Protein AF-A0AAU4YZQ5-F1 (afdb_monomer)

Mean predicted aligned error: 8.28 Å

pLDDT: mean 87.19, std 18.31, range [37.22, 98.5]

Secondary structure (DSSP, 8-state):
-HHHHHHHHHHHHHH---HHHHHHHHHHHHHHHTT-TT-S------HHHHHHSPEEETTEEGGGSPPP-----------HHHHTTSTTGGG-----------------S-S-----------

Nearest PDB structures (foldseek):
  7yvy-assembly2_B  TM=9.572E-01  e=3.271E-02  Pyrococcus furiosus COM1
  7yvy-assembly1_A  TM=9.585E-01  e=4.392E-02  Pyrococcus furiosus COM1
  4u4e-assembly1_A  TM=8.849E-01  e=1.925E-02  Sphaerobacter thermophilus DSM 20745
  5ab7-assembly2_D  TM=9.435E-01  e=1.002E-01  Trypanosoma brucei brucei

Solvent-accessible surface area (backbone atoms only — not comparable to full-atom values): 8198 Å² total; per-residue (Å²): 112,64,69,62,22,49,53,49,51,44,44,24,72,76,68,68,53,50,65,65,63,59,37,47,56,32,26,54,51,24,56,53,18,57,79,37,94,84,42,92,63,63,52,74,46,56,57,66,62,39,71,70,35,62,72,73,40,79,80,39,22,52,70,68,49,86,76,93,78,90,86,88,87,87,82,90,84,76,59,72,81,71,34,76,82,41,91,66,41,93,72,61,78,85,81,87,80,87,87,89,85,79,84,72,92,70,71,74,81,69,93,68,94,68,85,82,80,87,74,86,77,128

Foldseek 3Di:
DVVVQLVVVLCCVVPVDDLLNLLVVLQVVQVVQLVPPPRPHNHRDDSVNQCPADDPDPPGHPSSDDDDDDDDDDDDDDDLVVLVPDPCSVVDDDDPDDDDDDDDPPPSDPPDDDDPPDDPDD

Structure (mmCIF, N/CA/C/O backbone):
data_AF-A0AAU4YZQ5-F1
#
_entry.id   AF-A0AAU4YZQ5-F1
#
loop_
_atom_site.group_PDB
_atom_site.id
_atom_site.type_symbol
_atom_site.label_atom_id
_atom_site.label_alt_id
_atom_site.label_comp_id
_atom_site.label_asym_id
_atom_site.label_entity_id
_atom_site.label_seq_id
_atom_site.pdbx_PDB_ins_code
_atom_site.Cartn_x
_atom_site.Cartn_y
_atom_site.Cartn_z
_atom_site.occupancy
_atom_site.B_iso_or_equiv
_atom_site.auth_seq_id
_atom_site.auth_comp_id
_atom_site.auth_asym_id
_atom_site.auth_atom_id
_atom_site.pdbx_PDB_model_num
ATOM 1 N N . MET A 1 1 ? -11.279 12.240 6.510 1.00 84.50 1 MET A N 1
ATOM 2 C CA . MET A 1 1 ? -11.213 10.755 6.435 1.00 84.50 1 MET A CA 1
ATOM 3 C C . MET A 1 1 ? -12.602 10.106 6.417 1.00 84.50 1 MET A C 1
ATOM 5 O O . MET A 1 1 ? -12.716 8.888 6.306 1.00 84.50 1 MET A O 1
ATOM 9 N N . ASP A 1 2 ? -13.670 10.903 6.451 1.00 89.44 2 ASP A N 1
ATOM 10 C CA . ASP A 1 2 ? -15.034 10.449 6.745 1.00 89.44 2 ASP A CA 1
ATOM 11 C C . ASP A 1 2 ? -15.657 9.592 5.644 1.00 89.44 2 ASP A C 1
ATOM 13 O O . ASP A 1 2 ? -16.392 8.651 5.939 1.00 89.44 2 ASP A O 1
ATOM 17 N N . ILE A 1 3 ? -15.309 9.856 4.380 1.00 91.31 3 ILE A N 1
ATOM 18 C CA . ILE A 1 3 ? -15.759 9.049 3.237 1.00 91.31 3 ILE A CA 1
ATOM 19 C C . ILE A 1 3 ? -15.253 7.606 3.371 1.00 91.31 3 ILE A C 1
ATOM 21 O O . ILE A 1 3 ? -16.045 6.669 3.308 1.00 91.31 3 ILE A O 1
ATOM 25 N N . TYR A 1 4 ? -13.954 7.411 3.617 1.00 94.12 4 TYR A N 1
ATOM 26 C CA . TYR A 1 4 ? -13.370 6.075 3.774 1.00 94.12 4 TYR A CA 1
ATOM 27 C C . TYR A 1 4 ? -13.879 5.364 5.026 1.00 94.12 4 TYR A C 1
ATOM 29 O O . TYR A 1 4 ? -14.185 4.175 4.965 1.00 94.12 4 TYR A O 1
ATOM 37 N N . ALA A 1 5 ? -14.045 6.089 6.134 1.00 95.88 5 ALA A N 1
ATOM 38 C CA . ALA A 1 5 ? -14.651 5.537 7.340 1.00 95.88 5 ALA A CA 1
ATOM 39 C C . ALA A 1 5 ? -16.102 5.081 7.086 1.00 95.88 5 ALA A C 1
ATOM 41 O O . ALA A 1 5 ? -16.489 3.991 7.498 1.00 95.88 5 ALA A O 1
ATOM 42 N N . SER A 1 6 ? -16.893 5.859 6.337 1.00 94.56 6 SER A N 1
ATOM 43 C CA . SER A 1 6 ? -18.257 5.489 5.934 1.00 94.56 6 SER A CA 1
ATOM 44 C C . SER A 1 6 ? -18.291 4.225 5.069 1.00 94.56 6 SER A C 1
ATOM 46 O O . SER A 1 6 ? -19.087 3.320 5.323 1.00 94.56 6 SER A O 1
ATOM 48 N N . LEU A 1 7 ? -17.383 4.113 4.094 1.00 93.75 7 LEU A N 1
ATOM 49 C CA . LEU A 1 7 ? -17.258 2.918 3.257 1.00 93.75 7 LEU A CA 1
ATOM 50 C C . LEU A 1 7 ? -16.828 1.689 4.066 1.00 93.75 7 LEU A C 1
ATOM 52 O O . LEU A 1 7 ? -17.385 0.611 3.861 1.00 93.75 7 LEU A O 1
ATOM 56 N N . ALA A 1 8 ? -15.894 1.850 5.007 1.00 95.88 8 ALA A N 1
ATOM 57 C CA . ALA A 1 8 ? -15.487 0.782 5.912 1.00 95.88 8 ALA A CA 1
ATOM 58 C C . ALA A 1 8 ? -16.683 0.288 6.734 1.00 95.88 8 ALA A C 1
ATOM 60 O O . ALA A 1 8 ? -16.972 -0.902 6.724 1.00 95.88 8 ALA A O 1
ATOM 61 N N . ARG A 1 9 ? -17.458 1.193 7.346 1.00 96.06 9 ARG A N 1
ATOM 62 C CA . ARG A 1 9 ? -18.673 0.826 8.093 1.00 96.06 9 ARG A CA 1
ATOM 63 C C . ARG A 1 9 ? -19.710 0.118 7.229 1.00 96.06 9 ARG A C 1
ATOM 65 O O . ARG A 1 9 ? -20.263 -0.884 7.662 1.00 96.06 9 ARG A O 1
ATOM 72 N N . ALA A 1 10 ? -19.953 0.595 6.009 1.00 94.56 10 ALA A N 1
ATOM 73 C CA . ALA A 1 10 ? -20.874 -0.063 5.083 1.00 94.56 10 ALA A CA 1
ATOM 74 C C . ALA A 1 10 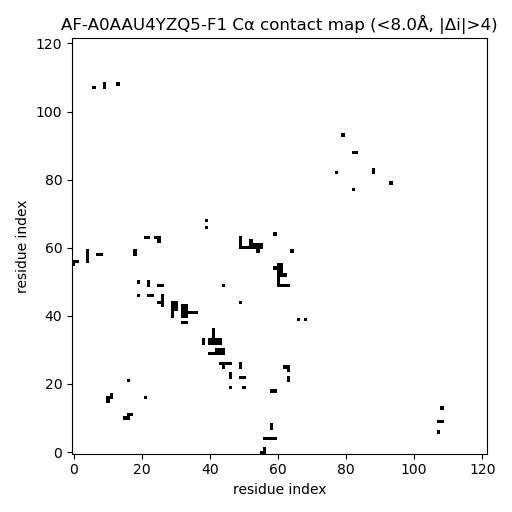? -20.406 -1.488 4.729 1.00 94.56 10 ALA A C 1
ATOM 76 O O . ALA A 1 10 ? -21.221 -2.404 4.629 1.00 94.56 10 ALA A O 1
ATOM 77 N N . HIS A 1 11 ? -19.094 -1.693 4.580 1.00 95.88 11 HIS A N 1
ATOM 78 C CA . HIS A 1 11 ? -18.507 -3.014 4.368 1.00 95.88 11 HIS A CA 1
ATOM 79 C C . HIS A 1 11 ? -18.647 -3.908 5.608 1.00 95.88 11 HIS A C 1
ATOM 81 O O . HIS A 1 11 ? -19.071 -5.054 5.484 1.00 95.88 11 HIS A O 1
ATOM 87 N N . MET A 1 12 ? -18.361 -3.382 6.804 1.00 97.19 12 MET A N 1
ATOM 88 C CA . MET A 1 12 ? -18.548 -4.091 8.076 1.00 97.19 12 MET A CA 1
ATOM 89 C C . MET A 1 12 ? -20.010 -4.511 8.270 1.00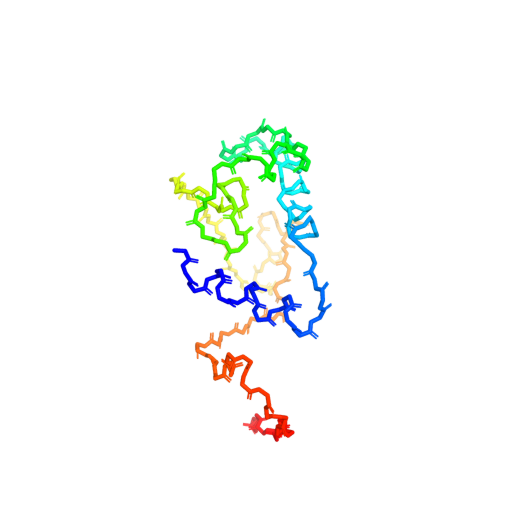 97.19 12 MET A C 1
ATOM 91 O O . MET A 1 12 ? -20.272 -5.656 8.609 1.00 97.19 12 MET A O 1
ATOM 95 N N . GLN A 1 13 ? -20.970 -3.627 7.983 1.00 96.56 13 GLN A N 1
ATOM 96 C CA . GLN A 1 13 ? -22.402 -3.937 8.058 1.00 96.56 13 GLN A CA 1
ATOM 97 C C . GLN A 1 13 ? -22.818 -5.024 7.064 1.00 96.56 13 GLN A C 1
ATOM 99 O O . GLN A 1 13 ? -23.615 -5.894 7.400 1.00 96.56 13 GLN A O 1
ATOM 104 N N . LYS A 1 14 ? -22.297 -4.975 5.834 1.00 95.94 14 LYS A N 1
ATOM 105 C CA . LYS A 1 14 ? -22.687 -5.908 4.771 1.00 95.94 14 LYS A CA 1
ATOM 106 C C . LYS A 1 14 ? -22.042 -7.287 4.910 1.00 95.94 14 LYS A C 1
ATOM 108 O O . LYS A 1 14 ? -22.667 -8.279 4.553 1.00 95.94 14 LYS A O 1
ATOM 113 N N . PHE A 1 15 ? -20.796 -7.343 5.371 1.00 96.69 15 PHE A N 1
ATOM 114 C CA . PHE A 1 15 ? -19.968 -8.553 5.331 1.00 96.69 15 PHE A CA 1
ATOM 115 C C . PHE A 1 15 ? -19.460 -8.999 6.705 1.00 96.69 15 PHE A C 1
ATOM 117 O O . PHE A 1 15 ? -18.636 -9.904 6.774 1.00 96.69 15 PHE A O 1
ATOM 124 N N . ALA A 1 16 ? -19.907 -8.354 7.786 1.00 97.06 16 ALA A N 1
ATOM 125 C CA . ALA A 1 16 ? -19.446 -8.603 9.153 1.00 97.06 16 ALA A CA 1
ATOM 126 C C . ALA A 1 16 ? -17.919 -8.478 9.333 1.00 97.06 16 ALA A C 1
ATOM 128 O O . ALA A 1 16 ? -17.340 -9.084 10.231 1.00 97.06 16 ALA A O 1
ATOM 129 N N . THR A 1 17 ? -17.250 -7.691 8.482 1.00 97.81 17 THR A N 1
ATOM 130 C CA . THR A 1 17 ? -15.814 -7.422 8.620 1.00 97.81 17 THR A CA 1
ATOM 131 C C . THR A 1 17 ? -15.532 -6.782 9.970 1.00 97.81 17 THR A C 1
ATOM 133 O O . THR A 1 17 ? -16.223 -5.843 10.366 1.00 97.81 17 THR A O 1
ATOM 136 N N . THR A 1 18 ? -14.508 -7.265 10.664 1.00 98.06 18 THR A N 1
ATOM 137 C CA . THR A 1 18 ? -14.139 -6.730 11.975 1.00 98.06 18 THR A CA 1
ATOM 138 C C . THR A 1 18 ? -13.111 -5.607 11.847 1.00 98.06 18 THR A C 1
ATOM 140 O O . THR A 1 18 ? -12.435 -5.455 10.824 1.00 98.06 18 THR A O 1
ATOM 143 N N . ARG A 1 19 ? -12.968 -4.797 12.898 1.00 97.56 19 ARG A N 1
ATOM 144 C CA . ARG A 1 19 ? -11.963 -3.725 12.929 1.00 97.56 19 ARG A CA 1
ATOM 145 C C . ARG A 1 19 ? -10.543 -4.294 12.891 1.00 97.56 19 ARG A C 1
ATOM 147 O O . ARG A 1 19 ? -9.665 -3.720 12.254 1.00 97.56 19 ARG A O 1
ATOM 154 N N . GLU A 1 20 ? -10.333 -5.445 13.515 1.00 98.06 20 GLU A N 1
ATOM 155 C CA . GLU A 1 20 ? -9.069 -6.177 13.537 1.00 98.06 20 GLU A CA 1
ATOM 156 C C . GLU A 1 20 ? -8.686 -6.611 12.120 1.00 98.06 20 GLU A C 1
ATOM 158 O O . GLU A 1 20 ? -7.554 -6.395 11.696 1.00 98.06 20 GLU A O 1
ATOM 163 N N . GLN A 1 21 ? -9.636 -7.131 11.336 1.00 98.12 21 GLN A N 1
ATOM 164 C CA . GLN A 1 21 ? -9.394 -7.492 9.935 1.00 98.12 21 GLN A CA 1
ATOM 165 C C . GLN A 1 21 ? -8.972 -6.281 9.089 1.00 98.12 21 GLN A C 1
ATOM 167 O O . GLN A 1 21 ? -8.080 -6.400 8.248 1.00 98.12 21 GLN A O 1
ATOM 172 N N . LEU A 1 22 ? -9.553 -5.102 9.341 1.00 97.88 22 LEU A N 1
ATOM 173 C CA . LEU A 1 22 ? -9.098 -3.856 8.713 1.00 97.88 22 LEU A CA 1
ATOM 174 C C . LEU A 1 22 ? -7.671 -3.490 9.159 1.00 97.88 22 LEU A C 1
ATOM 176 O O . LEU A 1 22 ? -6.856 -3.092 8.327 1.00 97.88 22 LEU A O 1
ATOM 180 N N . ALA A 1 23 ? -7.335 -3.678 10.440 1.00 98.31 23 ALA A N 1
ATOM 181 C CA . ALA A 1 23 ? -5.992 -3.432 10.969 1.00 98.31 23 ALA A CA 1
ATOM 182 C C . ALA A 1 23 ? -4.925 -4.318 10.312 1.00 98.31 23 ALA A C 1
ATOM 184 O O . ALA A 1 23 ? -3.835 -3.837 10.001 1.00 98.31 23 ALA A O 1
ATOM 185 N N . PHE A 1 24 ? -5.239 -5.582 10.018 1.00 98.31 24 PHE A N 1
ATOM 186 C CA . PHE A 1 24 ? -4.305 -6.502 9.360 1.00 98.31 24 PHE A CA 1
ATOM 187 C C . PHE A 1 24 ? -3.890 -6.059 7.950 1.00 98.31 24 PHE A C 1
ATOM 189 O O . PHE A 1 24 ? -2.789 -6.388 7.503 1.00 98.31 24 PHE A O 1
ATOM 196 N N . VAL A 1 25 ? -4.704 -5.248 7.263 1.00 97.94 25 VAL A N 1
ATOM 197 C CA . VAL A 1 25 ? -4.288 -4.610 6.003 1.00 97.94 25 VAL A CA 1
ATOM 198 C C . VAL A 1 25 ? -3.085 -3.697 6.242 1.00 97.94 25 VAL A C 1
ATOM 200 O O . VAL A 1 25 ? -2.116 -3.737 5.478 1.00 97.94 25 VAL A O 1
ATOM 203 N N . ALA A 1 26 ? -3.131 -2.905 7.315 1.00 98.12 26 ALA A N 1
ATOM 204 C CA . ALA A 1 26 ? -2.047 -2.019 7.705 1.00 98.12 26 ALA A CA 1
ATOM 205 C C . ALA A 1 26 ? -0.828 -2.809 8.203 1.00 98.12 26 ALA A C 1
ATOM 207 O O . ALA A 1 26 ? 0.274 -2.509 7.749 1.00 98.12 26 ALA A O 1
ATOM 208 N N . VAL A 1 27 ? -1.013 -3.861 9.015 1.00 98.44 27 VAL A N 1
ATOM 209 C CA . VAL A 1 27 ? 0.079 -4.771 9.433 1.00 98.44 27 VAL A CA 1
ATOM 210 C C . VAL A 1 27 ? 0.853 -5.254 8.211 1.00 98.44 27 VAL A C 1
ATOM 212 O O . VAL A 1 27 ? 2.046 -4.996 8.093 1.00 98.44 27 VAL A O 1
ATOM 215 N N . LYS A 1 28 ? 0.159 -5.858 7.238 1.00 98.25 28 LYS A N 1
ATOM 216 C CA . LYS A 1 28 ? 0.770 -6.362 6.002 1.00 98.25 28 LYS A CA 1
ATOM 217 C C . LYS A 1 28 ? 1.512 -5.259 5.234 1.00 98.25 28 LYS A C 1
ATOM 219 O O . LYS A 1 28 ? 2.610 -5.489 4.732 1.00 98.25 28 LYS A O 1
ATOM 224 N N . ASN A 1 29 ? 0.939 -4.057 5.133 1.00 98.31 29 ASN A N 1
ATOM 225 C CA . ASN A 1 29 ? 1.588 -2.936 4.446 1.00 98.31 29 ASN A CA 1
ATOM 226 C C . ASN A 1 29 ? 2.888 -2.500 5.150 1.00 98.31 29 ASN A C 1
ATOM 228 O O . ASN A 1 29 ? 3.906 -2.328 4.481 1.00 98.31 29 ASN A O 1
ATOM 232 N N . HIS A 1 30 ? 2.870 -2.368 6.479 1.00 98.19 30 HIS A N 1
ATOM 233 C CA . HIS A 1 30 ? 4.040 -2.013 7.296 1.00 98.19 30 HIS A CA 1
ATOM 234 C C . HIS A 1 30 ? 5.098 -3.128 7.313 1.00 98.19 30 HIS A C 1
ATOM 236 O O . HIS A 1 30 ? 6.294 -2.857 7.272 1.00 98.19 30 HIS A O 1
ATOM 242 N N . THR A 1 31 ? 4.691 -4.398 7.267 1.00 98.25 31 THR A N 1
ATOM 243 C CA . THR A 1 31 ? 5.615 -5.529 7.087 1.00 98.25 31 THR A CA 1
ATOM 244 C C . THR A 1 31 ? 6.304 -5.492 5.725 1.00 98.25 31 THR A C 1
ATOM 246 O O . THR A 1 31 ? 7.497 -5.752 5.631 1.00 98.25 31 THR A O 1
ATOM 249 N N . HIS A 1 32 ? 5.606 -5.149 4.641 1.00 98.25 32 HIS A N 1
ATOM 250 C CA . HIS A 1 32 ? 6.255 -5.019 3.333 1.00 98.25 32 HIS A CA 1
ATOM 251 C C . HIS A 1 32 ? 7.127 -3.763 3.227 1.00 98.25 32 HIS A C 1
ATOM 253 O O . HIS A 1 32 ? 8.118 -3.774 2.496 1.00 98.25 32 HIS A O 1
ATOM 259 N N . SER A 1 33 ? 6.803 -2.696 3.962 1.00 98.00 33 SER A N 1
ATOM 260 C CA . SER A 1 33 ? 7.483 -1.410 3.818 1.00 98.00 33 SER A CA 1
ATOM 261 C C . SER A 1 33 ? 8.960 -1.449 4.216 1.00 98.00 33 SER A C 1
ATOM 263 O O . SER A 1 33 ? 9.771 -0.784 3.573 1.00 98.00 33 SER A O 1
ATOM 265 N N . VAL A 1 34 ? 9.352 -2.276 5.195 1.00 98.19 34 VAL A N 1
ATOM 266 C CA . VAL A 1 34 ? 10.763 -2.391 5.622 1.00 98.19 34 VAL A CA 1
ATOM 267 C C . VAL A 1 34 ? 11.686 -2.908 4.514 1.00 98.19 34 VAL A C 1
ATOM 269 O O . VAL A 1 34 ? 12.862 -2.543 4.475 1.00 98.19 34 VAL A O 1
ATOM 272 N N . HIS A 1 35 ? 11.137 -3.678 3.570 1.00 98.06 35 HIS A N 1
ATOM 273 C CA . HIS A 1 35 ? 11.852 -4.234 2.418 1.00 98.06 35 HIS A CA 1
ATOM 274 C C . HIS A 1 35 ? 11.966 -3.245 1.248 1.00 98.06 35 HIS A C 1
ATOM 276 O O . HIS A 1 35 ? 12.697 -3.497 0.293 1.00 98.06 35 HIS A O 1
ATOM 282 N N . ASN A 1 36 ? 11.255 -2.114 1.302 1.00 97.94 36 ASN A N 1
ATOM 28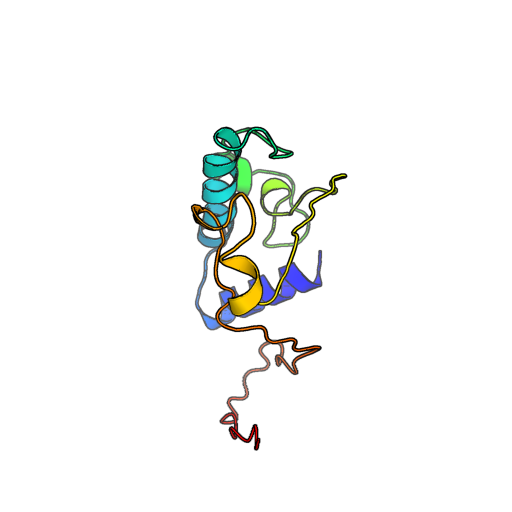3 C CA . ASN A 1 36 ? 11.295 -1.086 0.272 1.00 97.94 36 ASN A CA 1
ATOM 284 C C . ASN A 1 36 ? 12.120 0.123 0.755 1.00 97.94 36 ASN A C 1
ATOM 286 O O . ASN A 1 36 ? 11.636 0.899 1.583 1.00 97.94 36 ASN A O 1
ATOM 290 N N . PRO A 1 37 ? 13.327 0.365 0.208 1.00 97.44 37 PRO A N 1
ATOM 291 C CA . PRO A 1 37 ? 14.153 1.502 0.612 1.00 97.44 37 PRO A CA 1
ATOM 292 C C . PRO A 1 37 ? 13.521 2.866 0.295 1.00 97.44 37 PRO A C 1
ATOM 294 O O . PRO A 1 37 ? 13.947 3.864 0.867 1.00 97.44 37 PRO A O 1
ATOM 297 N N . ARG A 1 38 ? 12.509 2.915 -0.584 1.00 97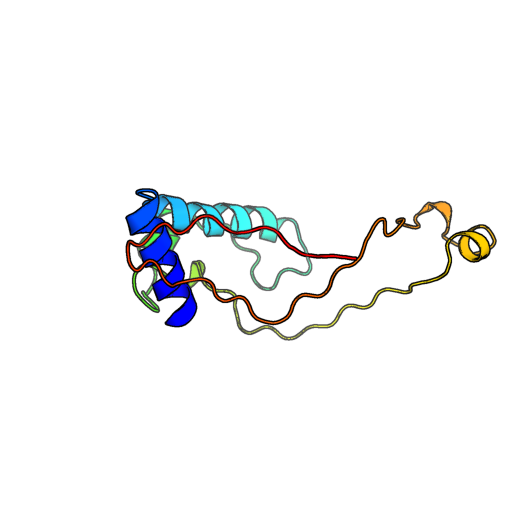.62 38 ARG A N 1
ATOM 298 C CA . ARG A 1 38 ? 11.775 4.133 -0.964 1.00 97.62 38 ARG A CA 1
ATOM 299 C C . ARG A 1 38 ? 10.494 4.365 -0.155 1.00 97.62 38 ARG A C 1
ATOM 301 O O . ARG A 1 38 ? 9.790 5.334 -0.419 1.00 97.62 38 ARG A O 1
ATOM 308 N N . ALA A 1 39 ? 10.129 3.471 0.765 1.00 97.75 39 ALA A N 1
ATOM 309 C CA . ALA A 1 39 ? 8.915 3.648 1.558 1.00 97.75 39 ALA A CA 1
ATOM 310 C C . ALA A 1 39 ? 9.076 4.796 2.571 1.00 97.75 39 ALA A C 1
ATOM 312 O O . ALA A 1 39 ? 10.108 4.891 3.230 1.00 97.75 39 ALA A O 1
ATOM 313 N N . HIS A 1 40 ? 8.036 5.627 2.721 1.00 97.25 40 HIS A N 1
ATOM 314 C CA . HIS A 1 40 ? 8.012 6.731 3.692 1.00 97.25 40 HIS A CA 1
ATOM 315 C C . HIS A 1 40 ? 8.174 6.202 5.128 1.00 97.25 40 HIS A C 1
ATOM 317 O O . HIS A 1 40 ? 9.065 6.628 5.856 1.00 97.25 40 HIS A O 1
ATOM 323 N N . TYR A 1 41 ? 7.368 5.213 5.521 1.00 96.31 41 TYR A N 1
ATOM 324 C CA . TYR A 1 41 ? 7.551 4.501 6.784 1.00 96.31 41 TYR A CA 1
ATOM 325 C C . TYR A 1 41 ? 8.206 3.153 6.542 1.00 96.31 41 TYR A C 1
ATOM 327 O O . TYR A 1 41 ? 7.743 2.380 5.710 1.00 96.31 41 TYR A O 1
ATOM 335 N N . ARG A 1 42 ? 9.252 2.855 7.311 1.00 96.94 42 ARG A N 1
ATOM 336 C CA . ARG A 1 42 ? 10.008 1.595 7.261 1.00 96.94 42 ARG A CA 1
ATOM 337 C C . ARG A 1 42 ? 10.055 0.965 8.652 1.00 96.94 42 ARG A C 1
ATOM 339 O O . ARG A 1 42 ? 11.124 0.687 9.183 1.00 96.94 42 ARG A O 1
ATOM 346 N N . LYS A 1 43 ? 8.878 0.787 9.254 1.00 96.50 43 LYS A N 1
ATOM 347 C CA . LYS A 1 43 ? 8.686 0.185 10.578 1.00 96.50 43 LYS A CA 1
ATOM 348 C C . LYS A 1 43 ? 7.597 -0.878 10.475 1.00 96.50 43 LYS A C 1
ATOM 350 O O . LYS A 1 43 ? 6.539 -0.595 9.926 1.00 96.50 43 LYS A O 1
ATOM 355 N N .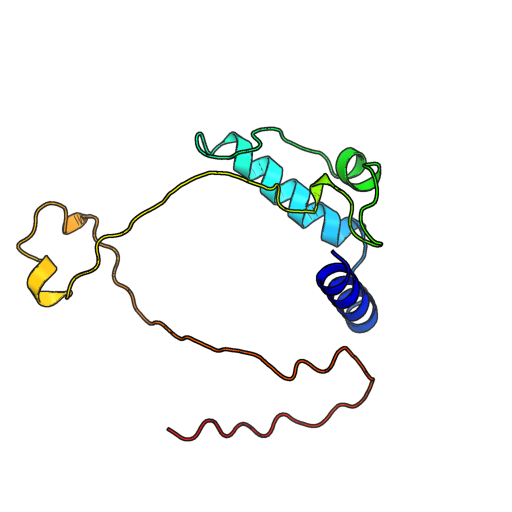 VAL A 1 44 ? 7.841 -2.064 11.032 1.00 96.81 44 VAL A N 1
ATOM 356 C CA . VAL A 1 44 ? 6.788 -3.069 11.235 1.00 96.81 44 VAL A CA 1
ATOM 357 C C . VAL A 1 44 ? 5.904 -2.618 12.394 1.00 96.81 44 VAL A C 1
ATOM 359 O O . VAL A 1 44 ? 6.419 -2.243 13.446 1.00 96.81 44 VAL A O 1
ATOM 362 N N . LEU A 1 45 ? 4.587 -2.665 12.207 1.00 96.81 45 LEU A N 1
ATOM 363 C CA . LEU A 1 45 ? 3.616 -2.340 13.246 1.00 96.81 45 LEU A CA 1
ATOM 364 C C . LEU A 1 45 ? 2.726 -3.557 13.505 1.00 96.81 45 LEU A C 1
ATOM 366 O O . LEU A 1 45 ? 2.067 -4.018 12.565 1.00 96.81 45 LEU A O 1
ATOM 370 N N . PRO A 1 46 ? 2.707 -4.092 14.734 1.00 96.50 46 PRO A N 1
ATOM 371 C CA . PRO A 1 46 ? 1.850 -5.216 15.060 1.00 96.50 46 PRO A CA 1
ATOM 372 C C . PRO A 1 46 ? 0.383 -4.759 15.236 1.00 96.50 46 PRO A C 1
ATOM 374 O O . PRO A 1 46 ? 0.122 -3.563 15.429 1.00 96.50 46 PRO A O 1
ATOM 377 N N . PRO A 1 47 ? -0.598 -5.676 15.129 1.00 97.06 47 PRO A N 1
ATOM 378 C CA . PRO A 1 47 ? -2.023 -5.334 15.143 1.00 97.06 47 PRO A CA 1
ATOM 379 C C . PRO A 1 47 ? -2.455 -4.513 16.366 1.00 97.06 47 PRO A C 1
ATOM 381 O O . PRO A 1 47 ? -3.241 -3.577 16.233 1.00 97.06 47 PRO A O 1
ATOM 384 N N . GLU A 1 48 ? -1.933 -4.836 17.546 1.00 97.56 48 GLU A N 1
ATOM 385 C CA . GLU A 1 48 ? -2.246 -4.181 18.814 1.00 97.56 48 GLU A CA 1
ATOM 386 C C . GLU A 1 48 ? -1.777 -2.723 18.853 1.00 97.56 48 GLU A C 1
ATOM 388 O O . GLU A 1 48 ? -2.530 -1.853 19.295 1.00 97.56 48 GLU A O 1
ATOM 393 N N . GLU A 1 49 ? -0.589 -2.418 18.318 1.00 97.88 49 GLU A N 1
ATOM 394 C CA . GLU A 1 49 ? -0.086 -1.042 18.207 1.00 97.88 49 GLU A CA 1
ATOM 395 C C . GLU A 1 49 ? -0.961 -0.241 17.231 1.00 97.88 49 GLU A C 1
ATOM 397 O O . GLU A 1 49 ? -1.308 0.911 17.481 1.00 97.88 49 GLU A O 1
ATOM 402 N N . ILE A 1 50 ? -1.399 -0.870 16.137 1.00 98.19 50 ILE A N 1
ATOM 403 C CA . ILE A 1 50 ? -2.271 -0.232 15.146 1.00 98.19 50 ILE A CA 1
ATOM 404 C C . ILE A 1 50 ? -3.663 0.050 15.723 1.00 98.19 50 ILE A C 1
ATOM 406 O O . ILE A 1 50 ? -4.215 1.124 15.479 1.00 98.19 50 ILE A O 1
ATOM 410 N N . LEU A 1 51 ? -4.247 -0.894 16.462 1.00 98.06 51 LEU A N 1
ATOM 411 C CA . LEU A 1 51 ? -5.589 -0.768 17.038 1.00 98.06 51 LEU A CA 1
ATOM 412 C C . LEU A 1 51 ? -5.642 0.208 18.219 1.00 98.06 51 LEU A C 1
ATOM 414 O O . LEU A 1 51 ? -6.654 0.891 18.383 1.00 98.06 51 LEU A O 1
ATOM 418 N N . SER A 1 52 ? -4.566 0.285 19.007 1.00 97.88 52 SER A N 1
ATOM 419 C CA . SER A 1 52 ? -4.426 1.215 20.139 1.00 97.88 52 SER A CA 1
ATOM 420 C C . SER A 1 52 ? -3.995 2.624 19.730 1.00 97.88 52 SER A C 1
ATOM 422 O O . SER A 1 52 ? -4.141 3.565 20.512 1.00 97.88 52 SER A O 1
ATOM 424 N N . ALA A 1 53 ? -3.492 2.802 18.505 1.00 97.94 53 ALA A N 1
ATOM 425 C CA . ALA A 1 53 ? -3.138 4.114 17.994 1.00 97.94 53 ALA A CA 1
ATOM 426 C C . ALA A 1 53 ? -4.349 5.057 17.923 1.00 97.94 53 ALA A C 1
ATOM 428 O O . ALA A 1 53 ? -5.505 4.640 17.821 1.00 97.94 53 ALA A O 1
ATOM 429 N N . ARG A 1 54 ? -4.057 6.363 17.905 1.00 97.88 54 ARG A N 1
ATOM 430 C CA . ARG A 1 54 ? -5.069 7.421 17.849 1.00 97.88 54 ARG A CA 1
ATOM 431 C C . ARG A 1 54 ? -6.086 7.164 16.735 1.00 97.88 54 ARG A C 1
ATOM 433 O O . ARG A 1 54 ? -5.717 6.972 15.573 1.00 97.88 54 ARG A O 1
ATOM 440 N N . GLU A 1 55 ? -7.364 7.206 17.090 1.00 97.94 55 GLU A N 1
ATOM 441 C CA . GLU A 1 55 ? -8.449 7.137 16.119 1.00 97.94 55 GLU A CA 1
ATOM 442 C C . GLU A 1 55 ? -8.482 8.418 15.271 1.00 97.94 55 GLU A C 1
ATOM 444 O O . GLU A 1 55 ? -8.304 9.527 15.780 1.00 97.94 55 GLU A O 1
ATOM 449 N N . VAL A 1 56 ? -8.674 8.259 13.961 1.00 97.19 56 VAL A N 1
ATOM 450 C CA . VAL A 1 56 ? -8.893 9.385 13.041 1.00 97.19 56 VAL A CA 1
ATOM 451 C C . VAL A 1 56 ? -10.383 9.543 12.765 1.00 97.19 56 VAL A C 1
ATOM 453 O O . VAL A 1 56 ? -10.907 10.648 12.841 1.00 97.19 56 VAL A O 1
ATOM 456 N N . ALA A 1 57 ? -11.050 8.437 12.436 1.00 97.31 57 ALA A N 1
ATOM 457 C CA . ALA A 1 57 ? -12.496 8.350 12.293 1.00 97.31 57 ALA A CA 1
ATOM 458 C C . ALA A 1 57 ? -12.896 6.878 12.388 1.00 97.31 57 ALA A C 1
ATOM 460 O O . ALA A 1 57 ? -12.451 6.085 11.551 1.00 97.31 57 ALA A O 1
ATOM 461 N N . TRP A 1 58 ? -13.729 6.507 13.365 1.00 96.25 58 TRP A N 1
ATOM 462 C CA . TRP A 1 58 ? -14.140 5.116 13.564 1.00 96.25 58 TRP A CA 1
ATOM 463 C C . TRP A 1 58 ? -14.602 4.453 12.248 1.00 96.25 58 TRP A C 1
ATOM 465 O O . TRP A 1 58 ? -15.501 4.985 11.572 1.00 96.25 58 TRP A O 1
ATOM 475 N N . PRO A 1 59 ? -14.017 3.302 11.850 1.00 97.06 59 PRO A N 1
ATOM 476 C CA . PRO A 1 59 ? -13.168 2.381 12.636 1.00 97.06 59 PRO A CA 1
ATOM 477 C C . PRO A 1 59 ? -11.635 2.554 12.477 1.00 97.06 59 PRO A C 1
ATOM 479 O O . PRO A 1 59 ? -10.869 1.688 12.907 1.00 97.06 59 PRO A O 1
ATOM 482 N N . LEU A 1 60 ? -11.172 3.615 11.813 1.00 98.25 60 LEU A N 1
ATOM 483 C CA . LEU A 1 60 ? -9.800 3.761 11.319 1.00 98.25 60 LEU A CA 1
ATOM 484 C C . LEU A 1 60 ? -8.898 4.549 12.283 1.00 98.25 60 LEU A C 1
ATOM 486 O O . LEU A 1 60 ? -9.229 5.662 12.706 1.00 98.25 60 LEU A O 1
ATOM 490 N N . THR A 1 61 ? -7.715 4.002 12.566 1.00 98.50 61 THR A N 1
ATOM 491 C CA . THR A 1 61 ? -6.646 4.656 13.341 1.00 98.50 61 THR A CA 1
ATOM 492 C C . THR A 1 61 ? -5.581 5.271 12.433 1.00 98.50 61 THR A C 1
ATOM 494 O O . THR A 1 61 ? -5.541 5.010 11.227 1.00 98.50 61 THR A O 1
ATOM 497 N N . VAL A 1 62 ? -4.695 6.097 13.001 1.00 97.56 62 VAL A N 1
ATOM 498 C CA . VAL A 1 62 ? -3.624 6.777 12.249 1.00 97.56 62 VAL A CA 1
ATOM 499 C C . VAL A 1 62 ? -2.787 5.807 11.397 1.00 97.56 62 VAL A C 1
ATOM 501 O O . VAL A 1 62 ? -2.653 6.074 10.205 1.00 97.56 62 VAL A O 1
ATOM 504 N N . PRO A 1 63 ? -2.287 4.661 11.907 1.00 97.69 63 PRO A N 1
ATOM 505 C CA . PRO A 1 63 ? -1.460 3.752 11.109 1.00 97.69 63 PRO A CA 1
ATOM 506 C C . PRO A 1 63 ? -2.203 3.028 9.979 1.00 97.69 63 PRO A C 1
ATOM 508 O O . PRO A 1 63 ? -1.554 2.439 9.114 1.00 97.69 63 PRO A O 1
ATOM 511 N N . MET A 1 64 ? -3.542 3.058 9.980 1.00 98.00 64 MET A N 1
ATOM 512 C CA . MET A 1 64 ? -4.380 2.540 8.892 1.00 98.00 64 MET A CA 1
ATOM 513 C C . MET A 1 64 ? -4.555 3.550 7.747 1.00 98.00 64 MET A C 1
ATOM 515 O O . MET A 1 64 ? -5.074 3.195 6.690 1.00 98.00 64 MET A O 1
ATOM 519 N N . CYS A 1 65 ? -4.149 4.805 7.948 1.00 97.25 65 CYS A N 1
ATOM 520 C CA . CYS A 1 65 ? -4.274 5.883 6.975 1.00 97.25 65 CYS A CA 1
ATOM 521 C C . CYS A 1 65 ? -2.936 6.108 6.254 1.00 97.25 65 CYS A C 1
ATOM 523 O O . CYS A 1 65 ? -1.872 6.058 6.870 1.00 97.25 65 CYS A O 1
ATOM 525 N N . SER A 1 66 ? -2.972 6.395 4.950 1.00 96.12 66 SER A N 1
ATOM 526 C CA . SER A 1 66 ? -1.766 6.776 4.206 1.00 96.12 66 SER A CA 1
ATOM 527 C C . SER A 1 66 ? -1.216 8.123 4.700 1.00 96.12 66 SER A C 1
ATOM 529 O O . SER A 1 66 ? -2.013 9.047 4.894 1.00 96.12 66 SER A O 1
ATOM 531 N N . PRO A 1 67 ? 0.112 8.279 4.859 1.00 95.56 67 PRO A N 1
ATOM 532 C CA . PRO A 1 67 ? 0.704 9.561 5.222 1.00 95.56 67 PRO A CA 1
ATOM 533 C C . PRO A 1 67 ? 0.637 10.563 4.071 1.00 95.56 67 PRO A C 1
ATOM 535 O O . PRO A 1 67 ? 0.677 10.192 2.895 1.00 95.56 67 PRO A O 1
ATOM 538 N N . VAL A 1 68 ? 0.633 11.849 4.414 1.00 96.81 68 VAL A N 1
ATOM 539 C CA . VAL A 1 68 ? 0.973 12.910 3.459 1.00 96.81 68 VAL A CA 1
ATOM 540 C C . VAL A 1 68 ? 2.451 12.748 3.110 1.00 96.81 68 VAL A C 1
ATOM 542 O O . VAL A 1 68 ? 3.279 12.660 4.012 1.00 96.81 68 VAL A O 1
ATOM 545 N N . SER A 1 69 ? 2.768 12.608 1.823 1.00 96.56 69 SER A N 1
ATOM 546 C CA . SER A 1 69 ? 4.110 12.238 1.356 1.00 96.56 69 SER A CA 1
ATOM 547 C C . SER A 1 69 ? 4.506 13.053 0.134 1.00 96.56 69 SER A C 1
ATOM 549 O O . SER A 1 69 ? 3.685 13.218 -0.767 1.00 96.56 69 SER A O 1
ATOM 551 N N . ASP A 1 70 ? 5.775 13.446 0.071 1.00 97.88 70 ASP A N 1
ATOM 552 C CA . ASP A 1 70 ? 6.390 14.056 -1.107 1.00 97.88 70 ASP A CA 1
ATOM 553 C C . ASP A 1 70 ? 7.202 13.009 -1.884 1.00 97.88 70 ASP A C 1
ATOM 555 O O . ASP A 1 70 ? 7.903 12.180 -1.297 1.00 97.88 70 ASP A O 1
ATOM 559 N N . GLY A 1 71 ? 7.113 13.023 -3.215 1.00 95.81 71 GLY A N 1
ATOM 560 C CA . GLY A 1 71 ? 7.850 12.093 -4.071 1.00 95.81 71 GLY A CA 1
ATOM 561 C C . GLY A 1 71 ? 7.454 12.171 -5.546 1.00 95.81 71 GLY A C 1
ATOM 562 O O . GLY A 1 71 ? 6.453 12.788 -5.903 1.00 95.81 71 GLY A O 1
ATOM 563 N N . ALA A 1 72 ? 8.242 11.522 -6.407 1.00 97.75 72 ALA A N 1
ATOM 564 C CA . ALA A 1 72 ? 7.998 11.449 -7.846 1.00 97.75 72 ALA A CA 1
ATOM 565 C C . ALA A 1 72 ? 8.299 10.048 -8.403 1.00 97.75 72 ALA A C 1
ATOM 567 O O . ALA A 1 72 ? 9.155 9.324 -7.889 1.00 97.75 72 ALA A O 1
ATOM 568 N N . ALA A 1 73 ? 7.607 9.683 -9.480 1.00 96.94 73 ALA A N 1
ATOM 569 C CA . ALA A 1 73 ? 7.854 8.477 -10.264 1.00 96.94 73 ALA A CA 1
ATOM 570 C C . ALA A 1 73 ? 7.536 8.751 -11.742 1.00 96.94 73 ALA A C 1
ATOM 572 O O . ALA A 1 73 ? 6.660 9.559 -12.046 1.00 96.94 73 ALA A O 1
ATOM 573 N N . ALA A 1 74 ? 8.234 8.075 -12.656 1.00 97.06 74 ALA A N 1
ATOM 574 C CA . ALA A 1 74 ? 8.023 8.199 -14.095 1.00 97.06 74 ALA A CA 1
ATOM 575 C C . ALA A 1 74 ? 8.142 6.833 -14.783 1.00 97.06 74 ALA A C 1
ATOM 577 O O . ALA A 1 74 ? 8.899 5.969 -14.339 1.00 97.06 74 ALA A O 1
ATOM 578 N N . VAL A 1 75 ? 7.405 6.659 -15.881 1.00 94.81 75 VAL A N 1
ATOM 579 C CA . VAL A 1 75 ? 7.492 5.495 -16.772 1.00 94.81 75 VAL A CA 1
ATOM 580 C C . VAL A 1 75 ? 7.572 5.973 -18.220 1.00 94.81 75 VAL A C 1
ATOM 582 O O . VAL A 1 75 ? 6.918 6.946 -18.588 1.00 94.81 75 VAL A O 1
ATOM 585 N N . VAL A 1 76 ? 8.370 5.294 -19.046 1.00 91.56 76 VAL A N 1
ATOM 586 C CA . VAL A 1 76 ? 8.449 5.555 -20.492 1.00 91.56 76 VAL A CA 1
ATOM 587 C C . VAL A 1 76 ? 7.597 4.516 -21.205 1.00 91.56 76 VAL A C 1
ATOM 589 O O . VAL A 1 76 ? 7.818 3.317 -21.047 1.00 91.56 76 VAL A O 1
ATOM 592 N N . VAL A 1 77 ? 6.617 4.975 -21.980 1.00 93.38 77 VAL A N 1
ATOM 593 C CA . VAL A 1 77 ? 5.687 4.109 -22.712 1.00 93.38 77 VAL A CA 1
ATOM 594 C C . VAL A 1 77 ? 5.941 4.247 -24.203 1.00 93.38 77 VAL A C 1
ATOM 596 O O . VAL A 1 77 ? 6.109 5.349 -24.720 1.00 93.38 77 VAL A O 1
ATOM 599 N N . MET A 1 78 ? 5.951 3.116 -24.899 1.00 91.38 78 MET A N 1
ATOM 600 C CA . MET A 1 78 ? 6.119 3.064 -26.344 1.00 91.38 78 MET A CA 1
ATOM 601 C C . MET A 1 78 ? 5.303 1.926 -26.955 1.00 91.38 78 MET A C 1
ATOM 603 O O . MET A 1 78 ? 4.850 1.021 -26.252 1.00 91.38 78 MET A O 1
ATOM 607 N N . ARG A 1 79 ? 5.125 1.960 -28.279 1.00 91.56 79 ARG A N 1
ATOM 608 C CA . ARG A 1 79 ? 4.504 0.852 -29.011 1.00 91.56 79 ARG A CA 1
ATOM 609 C C . ARG A 1 79 ? 5.393 -0.391 -28.948 1.00 91.56 79 ARG A C 1
ATOM 611 O O . ARG A 1 79 ? 6.613 -0.286 -29.059 1.00 91.56 79 ARG A O 1
ATOM 618 N N . ALA A 1 80 ? 4.770 -1.559 -28.802 1.00 88.00 80 ALA A N 1
ATOM 619 C CA . ALA A 1 80 ? 5.481 -2.825 -28.629 1.00 88.00 80 ALA A CA 1
ATOM 620 C C . ALA A 1 80 ? 6.341 -3.213 -29.848 1.00 88.00 80 ALA A C 1
ATOM 622 O O . ALA A 1 80 ? 7.444 -3.719 -29.677 1.00 88.00 80 ALA A O 1
ATOM 623 N N . ASP A 1 81 ? 5.869 -2.933 -31.065 1.00 87.94 81 ASP A N 1
ATOM 624 C CA . ASP A 1 81 ? 6.595 -3.206 -32.313 1.00 87.94 81 ASP A CA 1
ATOM 625 C C . ASP A 1 81 ? 7.898 -2.397 -32.415 1.00 87.94 81 ASP A C 1
ATOM 627 O O . ASP A 1 81 ? 8.961 -2.945 -32.710 1.00 87.94 81 ASP A O 1
ATOM 631 N N . ALA A 1 82 ? 7.836 -1.112 -32.069 1.00 86.69 82 ALA A N 1
ATOM 632 C CA . ALA A 1 82 ? 8.984 -0.214 -32.039 1.00 86.69 82 ALA A CA 1
ATOM 633 C C . ALA A 1 82 ? 9.951 -0.490 -30.873 1.00 86.69 82 ALA A C 1
ATOM 635 O O . ALA A 1 82 ? 11.076 0.007 -30.880 1.00 86.69 82 ALA A O 1
ATOM 636 N N . ALA A 1 83 ? 9.516 -1.234 -29.851 1.00 85.06 83 ALA A N 1
ATOM 637 C CA . ALA A 1 83 ? 10.297 -1.471 -28.641 1.00 85.06 83 ALA A CA 1
ATOM 638 C C . ALA A 1 83 ? 11.409 -2.502 -28.844 1.00 85.06 83 ALA A C 1
ATOM 640 O O . ALA A 1 83 ? 12.459 -2.371 -28.223 1.00 85.06 83 ALA A O 1
ATOM 641 N N . SER A 1 84 ? 11.215 -3.460 -29.755 1.00 81.62 84 SER A N 1
ATOM 642 C CA . SER A 1 84 ? 12.142 -4.575 -30.008 1.00 81.62 84 SER A CA 1
ATOM 643 C C . SER A 1 84 ? 13.577 -4.155 -30.358 1.00 81.62 84 SER A C 1
ATOM 645 O O . SER A 1 84 ? 14.518 -4.897 -30.093 1.00 81.62 84 SER A O 1
ATOM 647 N N . THR A 1 85 ? 13.758 -2.956 -30.917 1.00 84.94 85 THR A N 1
ATOM 648 C CA . THR A 1 85 ? 15.062 -2.412 -31.327 1.00 84.94 85 THR A CA 1
ATOM 649 C C . THR A 1 85 ? 15.680 -1.463 -30.299 1.00 84.94 85 THR A C 1
ATOM 651 O O . THR A 1 85 ? 16.754 -0.905 -30.536 1.00 84.94 85 THR A O 1
ATOM 654 N N . ARG A 1 86 ? 15.021 -1.236 -29.155 1.00 86.38 86 ARG A N 1
ATOM 655 C CA . ARG A 1 86 ? 15.496 -0.318 -28.114 1.00 86.38 86 ARG A CA 1
ATOM 656 C C . ARG A 1 86 ? 16.261 -1.038 -27.013 1.00 86.38 86 ARG A C 1
ATOM 658 O O . ARG A 1 86 ? 15.922 -2.138 -26.589 1.00 86.38 86 ARG A O 1
ATOM 665 N N . ALA A 1 87 ? 17.289 -0.358 -26.510 1.00 83.25 87 ALA A N 1
ATOM 666 C CA . ALA A 1 87 ? 18.051 -0.820 -25.360 1.00 83.25 87 ALA A CA 1
ATOM 667 C C . ALA A 1 87 ? 17.130 -0.993 -24.140 1.00 83.25 87 ALA A C 1
ATOM 669 O O . ALA A 1 87 ? 16.354 -0.096 -23.808 1.00 83.25 87 ALA A O 1
ATOM 670 N N . GLY A 1 88 ? 17.229 -2.145 -23.472 1.00 81.62 88 GLY A N 1
ATOM 671 C CA . GLY A 1 88 ? 16.397 -2.489 -22.316 1.00 81.62 88 GLY A CA 1
ATOM 672 C C . GLY A 1 88 ? 15.045 -3.124 -22.653 1.00 81.62 88 GLY A C 1
ATOM 673 O O . GLY A 1 88 ? 14.236 -3.301 -21.741 1.00 81.62 88 GLY A O 1
ATOM 674 N N . TYR A 1 89 ? 14.788 -3.462 -23.925 1.00 85.62 89 TYR A N 1
ATOM 675 C CA . TYR A 1 89 ? 13.570 -4.166 -24.342 1.00 85.62 89 TYR A CA 1
ATOM 676 C C . TYR A 1 89 ? 13.368 -5.510 -23.631 1.00 85.62 89 TYR A C 1
ATOM 678 O O . TYR A 1 89 ? 12.240 -5.876 -23.319 1.00 85.62 89 TYR A O 1
ATOM 686 N N . ASP A 1 90 ? 14.452 -6.212 -23.311 1.00 88.81 90 ASP A N 1
ATOM 687 C CA . ASP A 1 90 ? 14.462 -7.458 -22.537 1.00 88.81 90 ASP A CA 1
ATOM 688 C C . ASP A 1 90 ? 13.789 -7.325 -21.158 1.00 88.81 90 ASP A C 1
ATOM 690 O O . ASP A 1 90 ? 13.291 -8.306 -20.611 1.00 88.81 90 ASP A O 1
ATOM 694 N N . ARG A 1 91 ? 13.721 -6.102 -20.617 1.00 90.56 91 ARG A N 1
ATOM 695 C CA . ARG A 1 91 ? 13.051 -5.773 -19.348 1.00 90.56 91 ARG A CA 1
ATOM 696 C C . ARG A 1 91 ? 11.718 -5.046 -19.537 1.00 90.56 91 ARG A C 1
ATOM 698 O O . ARG A 1 91 ? 11.118 -4.612 -18.552 1.00 90.56 91 ARG A O 1
ATOM 705 N N . ALA A 1 92 ? 11.267 -4.851 -20.775 1.00 91.56 92 ALA A N 1
ATOM 706 C CA . ALA A 1 92 ? 10.017 -4.161 -21.051 1.00 91.56 92 ALA A CA 1
ATOM 707 C C . ALA A 1 92 ? 8.820 -4.982 -20.550 1.00 91.56 92 ALA A C 1
ATOM 709 O O . ALA A 1 92 ? 8.754 -6.199 -20.716 1.00 91.56 92 ALA A O 1
ATOM 710 N N . VAL A 1 93 ? 7.837 -4.295 -19.967 1.00 92.88 93 VAL A N 1
ATOM 711 C CA . VAL A 1 93 ? 6.592 -4.910 -19.493 1.00 92.88 93 VAL A CA 1
ATOM 712 C C . VAL A 1 93 ? 5.463 -4.522 -20.438 1.00 92.88 93 VAL A C 1
ATOM 714 O O . VAL A 1 93 ? 5.187 -3.338 -20.640 1.00 92.88 93 VAL A O 1
ATOM 717 N N . ARG A 1 94 ? 4.792 -5.518 -21.024 1.00 92.81 94 ARG A N 1
ATOM 718 C CA . ARG A 1 94 ? 3.664 -5.277 -21.930 1.00 92.81 94 ARG A CA 1
ATOM 719 C C . ARG A 1 94 ? 2.429 -4.841 -21.142 1.00 92.81 94 ARG A C 1
ATOM 721 O O . ARG A 1 94 ? 1.927 -5.583 -20.303 1.00 92.81 94 ARG A O 1
ATOM 728 N N . VAL A 1 95 ? 1.895 -3.668 -21.474 1.00 94.50 95 VAL A N 1
ATOM 729 C CA . VAL A 1 95 ? 0.590 -3.216 -20.976 1.00 94.50 95 VAL A CA 1
ATOM 730 C C . VAL A 1 95 ? -0.505 -3.962 -21.741 1.00 94.50 95 VAL A C 1
ATOM 732 O O . VAL A 1 95 ? -0.652 -3.774 -22.947 1.00 94.50 95 VAL A O 1
ATOM 735 N N . LEU A 1 96 ? -1.242 -4.840 -21.054 1.00 96.19 96 LEU A N 1
ATOM 736 C CA . LEU A 1 96 ? -2.284 -5.668 -21.678 1.00 96.19 96 LEU A CA 1
ATOM 737 C C . LEU A 1 96 ? -3.596 -4.906 -21.895 1.00 96.19 96 LEU A C 1
ATOM 739 O O . LEU A 1 96 ? -4.258 -5.104 -22.908 1.00 96.19 96 LEU A O 1
ATOM 743 N N . ALA A 1 97 ? -3.967 -4.040 -20.953 1.00 96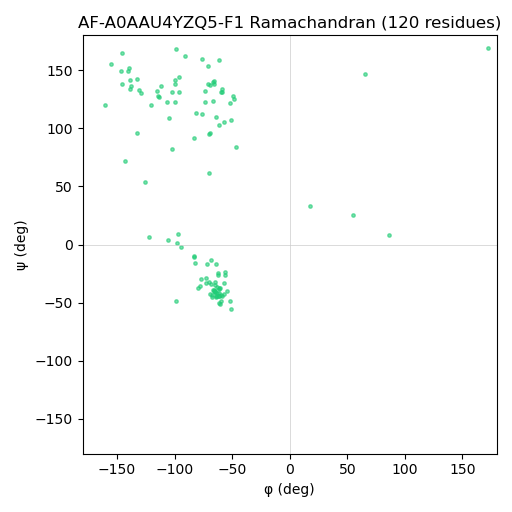.94 97 ALA A N 1
ATOM 744 C CA . ALA A 1 97 ? -5.171 -3.224 -21.021 1.00 96.94 97 ALA A CA 1
ATOM 745 C C . ALA A 1 97 ? -5.012 -1.959 -20.170 1.00 96.94 97 ALA A C 1
ATOM 747 O O . ALA A 1 97 ? -4.247 -1.938 -19.205 1.00 96.94 97 ALA A O 1
ATOM 748 N N . THR A 1 98 ? -5.769 -0.920 -20.515 1.00 95.94 98 THR A N 1
ATOM 749 C CA . THR A 1 98 ? -5.964 0.274 -19.689 1.00 95.94 98 THR A CA 1
ATOM 750 C C . THR A 1 98 ? -7.434 0.673 -19.748 1.00 95.94 98 THR A C 1
ATOM 752 O O . THR A 1 98 ? -8.049 0.631 -20.812 1.00 95.94 98 THR A O 1
ATOM 755 N N . SER A 1 99 ? -8.015 1.022 -18.605 1.00 94.56 99 SER A N 1
ATOM 756 C CA . SER A 1 99 ? -9.399 1.482 -18.507 1.00 94.56 99 SER A CA 1
ATOM 757 C C . SER A 1 99 ? -9.476 2.643 -17.530 1.00 94.56 99 SER A C 1
ATOM 759 O O . SER A 1 99 ? -8.948 2.545 -16.421 1.00 94.56 99 SER A O 1
ATOM 761 N N . LEU A 1 100 ? -10.176 3.706 -17.914 1.00 94.25 100 LEU A N 1
ATOM 762 C CA . LEU A 1 100 ? -10.467 4.840 -17.049 1.00 94.25 100 LEU A CA 1
ATOM 763 C C . LEU A 1 100 ? -11.971 4.890 -16.783 1.00 94.25 100 LEU A C 1
ATOM 765 O O . LEU A 1 100 ? -12.769 4.894 -17.715 1.00 94.25 100 LEU A O 1
ATOM 769 N N . VAL A 1 101 ? -12.346 4.943 -15.507 1.00 88.00 101 VAL A N 1
ATOM 770 C CA . VAL A 1 101 ? -13.733 5.108 -15.062 1.00 88.00 101 VAL A CA 1
ATOM 771 C C . VAL A 1 101 ? -13.759 6.254 -14.060 1.00 88.00 101 VAL A C 1
ATOM 773 O O . VAL A 1 101 ? -12.956 6.274 -13.128 1.00 88.00 101 VAL A O 1
ATOM 776 N N . SER A 1 102 ? -14.667 7.209 -14.250 1.00 85.19 102 SER A N 1
ATOM 777 C CA . SER A 1 102 ? -14.860 8.342 -13.343 1.00 85.19 102 SER A CA 1
ATOM 778 C C . SER A 1 102 ? -16.235 8.254 -12.704 1.00 85.19 102 SER A C 1
ATOM 780 O O . SER A 1 102 ? -17.228 8.133 -13.414 1.00 85.19 102 SER A O 1
ATOM 782 N N . GLY A 1 103 ? -16.283 8.327 -11.372 1.00 71.44 103 GLY A N 1
ATOM 783 C CA . GLY A 1 103 ? -17.525 8.208 -10.619 1.00 71.44 103 GLY A CA 1
ATOM 784 C C .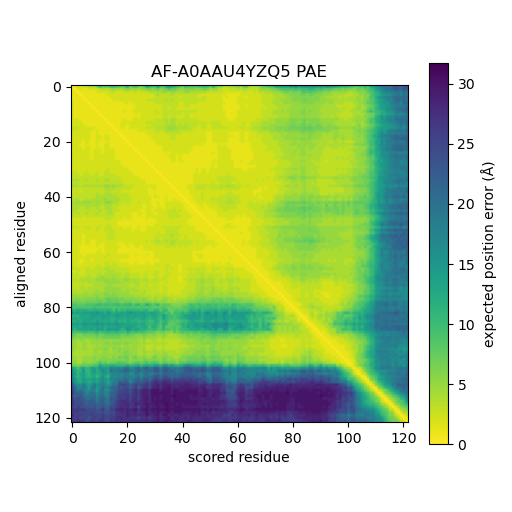 GLY A 1 103 ? -18.156 6.818 -10.738 1.00 71.44 103 GLY A C 1
ATOM 785 O O . GLY A 1 103 ? -18.044 6.098 -11.722 1.00 71.44 103 GLY A O 1
ATOM 786 N N . SER A 1 104 ? -18.812 6.385 -9.677 1.00 63.97 104 SER A N 1
ATOM 787 C CA . SER A 1 104 ? -19.747 5.270 -9.769 1.00 63.97 104 SER A CA 1
ATOM 788 C C . SER A 1 104 ? -20.853 5.555 -8.780 1.00 63.97 104 SER A C 1
ATOM 790 O O . SER A 1 104 ? -20.560 5.982 -7.660 1.00 63.97 104 SER A O 1
ATOM 792 N N . ASP A 1 105 ? -22.098 5.294 -9.171 1.00 60.59 105 ASP A N 1
ATOM 793 C CA . ASP A 1 105 ? -23.246 5.284 -8.266 1.00 60.59 105 ASP A CA 1
ATOM 794 C C . ASP A 1 105 ? -23.136 4.072 -7.334 1.00 60.59 105 ASP A C 1
ATOM 796 O O . ASP A 1 105 ? -23.958 3.151 -7.330 1.00 60.59 105 ASP A O 1
ATOM 800 N N . ARG A 1 106 ? -22.068 4.025 -6.531 1.00 57.47 106 ARG A N 1
ATOM 801 C CA . ARG A 1 106 ? -21.975 3.092 -5.420 1.00 57.47 106 ARG A CA 1
ATOM 802 C C . ARG A 1 106 ? -22.996 3.583 -4.421 1.00 57.47 106 ARG A C 1
ATOM 804 O O . ARG A 1 106 ? -22.723 4.493 -3.643 1.00 57.47 106 ARG A O 1
ATOM 811 N N . ARG A 1 107 ? -24.189 2.990 -4.456 1.00 54.06 107 ARG A N 1
ATOM 812 C CA . ARG A 1 107 ? -25.159 3.142 -3.375 1.00 54.06 107 ARG A CA 1
ATOM 813 C C . ARG A 1 107 ? -24.425 2.824 -2.073 1.00 54.06 107 ARG A C 1
ATOM 815 O O . ARG A 1 107 ? -24.114 1.662 -1.813 1.00 54.06 107 ARG A O 1
ATOM 822 N N . ALA A 1 108 ? -24.132 3.848 -1.270 1.00 51.62 108 ALA A N 1
ATOM 823 C CA . ALA A 1 108 ? -23.806 3.652 0.135 1.00 51.62 108 ALA A CA 1
ATOM 824 C C . ALA A 1 108 ? -24.951 2.814 0.697 1.00 51.62 108 ALA A C 1
ATOM 826 O O . ALA A 1 108 ? -26.103 3.187 0.485 1.00 51.62 108 ALA A O 1
ATOM 827 N N . ALA A 1 109 ? -24.635 1.646 1.256 1.00 48.62 109 ALA A N 1
ATOM 828 C CA . ALA A 1 109 ? -25.560 0.547 1.510 1.00 48.62 109 ALA A CA 1
ATOM 829 C C . ALA A 1 109 ? -26.884 0.989 2.174 1.00 48.62 109 ALA A C 1
ATOM 831 O O . ALA A 1 109 ? -27.058 0.902 3.381 1.00 48.62 109 ALA A O 1
ATOM 832 N N . ARG A 1 110 ? -27.855 1.437 1.373 1.00 42.88 110 ARG A N 1
ATOM 833 C CA . ARG A 1 110 ? -29.263 1.561 1.742 1.00 42.88 110 ARG A CA 1
ATOM 834 C C . ARG A 1 110 ? -29.965 0.371 1.115 1.00 42.88 110 ARG A C 1
ATOM 836 O O . ARG A 1 110 ? -30.450 0.474 -0.008 1.00 42.88 110 ARG A O 1
ATOM 843 N N . GLY A 1 111 ? -29.878 -0.761 1.816 1.00 42.88 111 GLY A N 1
ATOM 844 C CA . GLY A 1 111 ? -30.712 -1.976 1.789 1.00 42.88 111 GLY A CA 1
ATOM 845 C C . GLY A 1 111 ? -31.652 -2.292 0.616 1.00 42.88 111 GLY A C 1
ATOM 846 O O . GLY A 1 111 ? -32.694 -2.884 0.851 1.00 42.88 111 GLY A O 1
ATOM 847 N N . THR A 1 112 ? -31.349 -1.940 -0.630 1.00 41.16 112 THR A N 1
ATOM 848 C CA . THR A 1 112 ? -32.231 -2.206 -1.775 1.00 4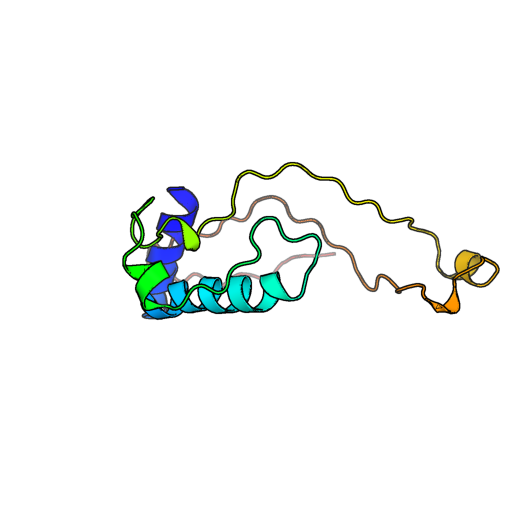1.16 112 THR A CA 1
ATOM 849 C C . THR A 1 112 ? -31.416 -2.810 -2.907 1.00 41.1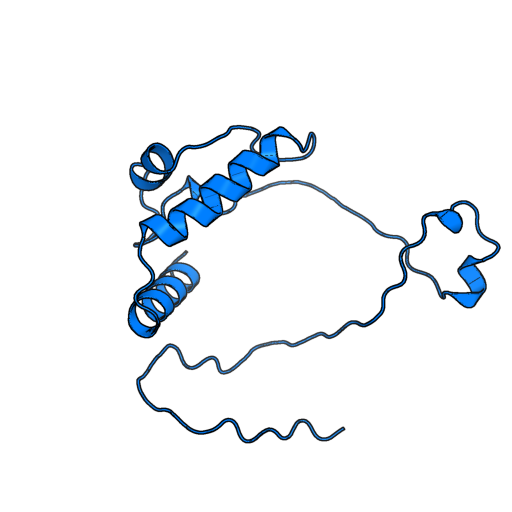6 112 THR A C 1
ATOM 851 O O . THR A 1 112 ? -30.746 -2.123 -3.681 1.00 41.16 112 THR A O 1
ATOM 854 N N . HIS A 1 113 ? -31.442 -4.141 -2.955 1.00 42.41 113 HIS A N 1
ATOM 855 C CA . HIS A 1 113 ? -30.945 -4.941 -4.064 1.00 42.41 113 HIS A CA 1
ATOM 856 C C . HIS A 1 113 ? -31.798 -4.624 -5.302 1.00 42.41 113 HIS A C 1
ATOM 858 O O . HIS A 1 113 ? -32.967 -4.993 -5.360 1.00 42.41 113 HIS A O 1
ATOM 864 N N . ARG A 1 114 ? -31.230 -3.942 -6.302 1.00 41.84 114 ARG A N 1
ATOM 865 C CA . ARG A 1 114 ? -31.754 -3.968 -7.674 1.00 41.84 114 ARG A CA 1
ATOM 866 C C . ARG A 1 114 ? -30.690 -4.640 -8.543 1.00 41.84 114 ARG A C 1
ATOM 868 O O . ARG A 1 114 ? -29.519 -4.287 -8.390 1.00 41.84 114 ARG A O 1
ATOM 875 N N . PRO A 1 115 ? -31.040 -5.620 -9.393 1.00 39.88 115 PRO A N 1
ATOM 876 C CA . PRO A 1 115 ? -30.060 -6.267 -10.252 1.00 39.88 115 PRO A CA 1
ATOM 877 C C . PRO A 1 115 ? -29.419 -5.220 -11.168 1.00 39.88 115 PRO A C 1
ATOM 879 O O . PRO A 1 115 ? -30.115 -4.398 -11.766 1.00 39.88 115 PRO A O 1
ATOM 882 N N . LEU A 1 116 ? -28.086 -5.230 -11.225 1.00 44.28 116 LEU A N 1
ATOM 883 C CA . LEU A 1 116 ? -27.307 -4.441 -12.171 1.00 44.28 116 LEU A CA 1
ATOM 884 C C . LEU A 1 116 ? -27.692 -4.913 -13.576 1.00 44.28 116 LEU A C 1
ATOM 886 O O . LEU A 1 116 ? -27.265 -5.981 -14.005 1.00 44.28 116 LEU A O 1
ATOM 890 N N . SER A 1 117 ? -28.517 -4.143 -14.287 1.00 42.34 117 SER A N 1
ATOM 891 C CA . SER A 1 117 ? -28.717 -4.351 -15.718 1.00 42.34 117 SER A CA 1
ATOM 892 C C . SER A 1 117 ? -27.427 -3.945 -16.424 1.00 42.34 117 SER A C 1
ATOM 894 O O . SER A 1 117 ? -27.183 -2.767 -16.690 1.00 42.34 117 SER A O 1
ATOM 896 N N . SER A 1 118 ? -26.570 -4.927 -16.674 1.00 52.97 118 SER A N 1
ATOM 897 C CA . SER A 1 118 ? -25.382 -4.802 -17.503 1.00 52.97 118 SER A CA 1
ATOM 898 C C . SER A 1 118 ? -25.777 -4.314 -18.892 1.00 52.97 118 SER A C 1
ATOM 900 O O . SER A 1 118 ? -26.321 -5.074 -19.689 1.00 52.97 118 SER A O 1
ATOM 902 N N . THR A 1 119 ? -25.502 -3.050 -19.196 1.00 39.66 119 THR A N 1
ATOM 903 C CA . THR A 1 119 ? -25.456 -2.597 -20.587 1.00 39.66 119 THR A CA 1
ATOM 904 C C . THR A 1 119 ? -24.342 -1.571 -20.748 1.00 39.66 119 THR A C 1
ATOM 906 O O . THR A 1 119 ? -24.585 -0.381 -20.899 1.00 39.66 119 THR A O 1
ATOM 909 N N . CYS A 1 120 ? -23.095 -2.039 -20.698 1.00 37.22 120 CYS A N 1
ATOM 910 C CA . CYS A 1 120 ? -22.033 -1.371 -21.439 1.00 37.22 120 CYS A CA 1
ATOM 911 C C . CYS A 1 120 ? -22.124 -1.932 -22.863 1.00 37.22 120 CYS A C 1
ATOM 913 O O . CYS A 1 120 ? -21.640 -3.031 -23.128 1.00 37.22 120 CYS A O 1
ATOM 915 N N . ARG A 1 121 ? -22.890 -1.261 -23.728 1.00 38.66 121 ARG A N 1
ATOM 916 C CA . ARG A 1 121 ? -22.885 -1.541 -25.165 1.00 38.66 121 ARG A CA 1
ATOM 917 C C . ARG A 1 121 ? -21.667 -0.817 -25.741 1.00 38.66 121 ARG A C 1
ATOM 919 O O . ARG A 1 121 ? -21.615 0.408 -25.660 1.00 38.66 121 ARG A O 1
ATOM 926 N N . LEU A 1 122 ? -20.693 -1.598 -26.212 1.00 40.28 122 LEU A N 1
ATOM 927 C CA . LEU A 1 122 ? -19.718 -1.155 -27.210 1.00 40.28 122 LEU A CA 1
ATOM 928 C C . LEU A 1 122 ? -20.439 -0.892 -28.535 1.00 40.28 122 LEU A C 1
ATOM 930 O O . LEU A 1 122 ? -21.441 -1.604 -28.791 1.00 40.28 122 LEU A O 1
#

Radius of gyration: 20.47 Å; Cα contacts (8 Å, |Δi|>4): 83; chains: 1; bounding box: 50×23×52 Å

Sequence (122 aa):
MDIYASLARAHMQKFATTREQLAFVAVKNHTHSVHNPRAHYRKVLPPEEILSAREVAWPLTVPMCSPVSDGAAAVVVMRADAASTRAGYDRAVRVLATSLVSGSDRRAARGTHRPLSSTCRL